Protein AF-A0AAW4W9W9-F1 (afdb_monomer_lite)

Secondary structure (DSSP, 8-state):
-------HHHHHHHHHHHHSTT-EEEEEEESSS---HHHHHHHHHHHHHTTPPPPSS--TT--EEEE--HHHHHHHHHHTTTSSEEEEEEETTEEEEE--

Sequence (100 aa):
MKLEHVTIDDMLRSYLKSNFANRNTLVIWPLSMCDSEAEVETIKQDLFEFGYLPPKSYCRNGFWIIEMPMHAACEIINRHSKGTLAMRCYCGDECLHENM

Structure (mmCIF, N/CA/C/O backbone):
data_AF-A0AAW4W9W9-F1
#
_entry.id   AF-A0AAW4W9W9-F1
#
loop_
_atom_site.group_PDB
_atom_site.id
_atom_site.type_symbol
_atom_site.label_atom_id
_atom_site.label_alt_id
_atom_site.label_comp_id
_atom_site.label_asym_id
_atom_site.label_entity_id
_atom_site.label_seq_id
_atom_site.pdbx_PDB_ins_code
_atom_site.Cartn_x
_atom_site.Cartn_y
_atom_site.Cartn_z
_atom_site.occupancy
_atom_site.B_iso_or_equiv
_atom_site.auth_seq_id
_atom_site.auth_comp_id
_atom_site.auth_asym_id
_atom_site.auth_atom_id
_atom_site.pdbx_PDB_model_num
ATOM 1 N N . MET A 1 1 ? -14.350 -32.963 5.115 1.00 45.28 1 MET A N 1
ATOM 2 C CA . MET A 1 1 ? -13.698 -31.645 5.249 1.00 45.28 1 MET A CA 1
ATOM 3 C C . MET A 1 1 ? -13.199 -31.259 3.864 1.00 45.28 1 MET A C 1
ATOM 5 O O . MET A 1 1 ? -12.417 -32.018 3.307 1.00 45.28 1 MET A O 1
ATOM 9 N N . LYS A 1 2 ? -13.749 -30.209 3.243 1.00 48.94 2 LYS A N 1
ATOM 10 C CA . LYS A 1 2 ? -13.265 -29.715 1.943 1.00 48.94 2 LYS A CA 1
ATOM 11 C C . LYS A 1 2 ? -12.145 -28.717 2.232 1.00 48.94 2 LYS A C 1
ATOM 13 O O . LYS A 1 2 ? -12.362 -27.798 3.010 1.00 48.94 2 LYS A O 1
ATOM 18 N N . LEU A 1 3 ? -10.958 -28.947 1.679 1.00 50.72 3 LEU A N 1
ATOM 19 C CA . LEU A 1 3 ? -9.881 -27.958 1.685 1.00 50.72 3 LEU A CA 1
ATOM 20 C C . LEU A 1 3 ? -10.260 -26.882 0.669 1.00 50.72 3 LEU A C 1
ATOM 22 O O . LEU A 1 3 ? -10.219 -27.129 -0.535 1.00 50.72 3 LEU A O 1
ATOM 26 N N . GLU A 1 4 ? -10.707 -25.731 1.157 1.00 69.94 4 GLU A N 1
ATOM 27 C CA . GLU A 1 4 ? -10.877 -24.547 0.322 1.00 69.94 4 GLU A CA 1
ATOM 28 C C . GLU A 1 4 ? -9.495 -23.968 0.014 1.00 69.94 4 GLU A C 1
ATOM 30 O O . GLU A 1 4 ? -8.630 -23.875 0.888 1.00 69.94 4 GLU A O 1
ATOM 35 N N . HIS A 1 5 ? -9.264 -23.641 -1.254 1.00 75.00 5 HIS A N 1
ATOM 36 C CA . HIS A 1 5 ? -8.014 -23.041 -1.692 1.00 75.00 5 HIS A CA 1
ATOM 37 C C . HIS A 1 5 ? -8.024 -21.557 -1.316 1.00 75.00 5 HIS A C 1
ATOM 39 O O . HIS A 1 5 ? -8.617 -20.745 -2.020 1.00 75.00 5 HIS A O 1
ATOM 45 N N . VAL A 1 6 ? -7.391 -21.223 -0.193 1.00 77.75 6 VAL A N 1
ATOM 46 C CA . VAL A 1 6 ? -7.244 -19.841 0.279 1.00 77.75 6 VAL A CA 1
ATOM 47 C C . VAL A 1 6 ? -6.181 -19.140 -0.561 1.00 77.75 6 VAL A C 1
ATOM 49 O O . VAL A 1 6 ? -5.044 -19.610 -0.650 1.00 77.75 6 VAL A O 1
ATOM 52 N N . THR A 1 7 ? -6.542 -18.023 -1.186 1.00 84.88 7 THR A N 1
ATOM 53 C CA . THR A 1 7 ? -5.595 -17.203 -1.945 1.00 84.88 7 THR A CA 1
ATOM 54 C C . THR A 1 7 ? -4.839 -16.239 -1.029 1.00 84.88 7 THR A C 1
ATOM 56 O O . THR A 1 7 ? -5.252 -15.948 0.094 1.00 84.88 7 THR A O 1
ATOM 59 N N . ILE A 1 8 ? -3.720 -15.700 -1.519 1.00 82.94 8 ILE A N 1
ATOM 60 C CA . ILE A 1 8 ? -2.985 -14.646 -0.805 1.00 82.94 8 ILE A CA 1
ATOM 61 C C . ILE A 1 8 ? -3.881 -13.407 -0.599 1.00 82.94 8 ILE A C 1
ATOM 63 O O . ILE A 1 8 ? -3.807 -12.777 0.455 1.00 82.94 8 ILE A O 1
ATOM 67 N N . ASP A 1 9 ? -4.759 -13.093 -1.559 1.00 85.44 9 ASP A N 1
ATOM 68 C CA . ASP A 1 9 ? -5.719 -11.983 -1.451 1.00 85.44 9 ASP A CA 1
ATOM 69 C C . ASP A 1 9 ? -6.726 -12.225 -0.313 1.00 85.44 9 ASP A C 1
ATOM 71 O O . ASP A 1 9 ? -6.987 -11.320 0.478 1.00 85.44 9 ASP A O 1
ATOM 75 N N . ASP A 1 10 ? -7.214 -13.462 -0.151 1.00 88.88 10 ASP A N 1
ATOM 76 C CA . ASP A 1 10 ? -8.110 -13.833 0.955 1.00 88.88 10 ASP A CA 1
ATOM 77 C C . ASP A 1 10 ? -7.422 -13.666 2.317 1.00 88.88 10 ASP A C 1
ATOM 79 O O . ASP A 1 10 ? -8.007 -13.128 3.264 1.00 88.88 10 ASP A O 1
ATOM 83 N N . MET A 1 11 ? -6.153 -14.083 2.417 1.00 89.12 11 MET A N 1
ATOM 84 C CA . MET A 1 11 ? -5.357 -13.903 3.635 1.00 89.12 11 MET A CA 1
ATOM 85 C C . MET A 1 11 ? -5.134 -12.422 3.950 1.00 89.12 11 MET A C 1
ATOM 87 O O . MET A 1 11 ? -5.297 -12.015 5.103 1.00 89.12 11 MET A O 1
ATOM 91 N N . LEU A 1 12 ? -4.798 -11.612 2.939 1.00 90.94 12 LEU A N 1
ATOM 92 C CA . LEU A 1 12 ? -4.618 -10.169 3.084 1.00 90.94 12 LEU A CA 1
ATOM 93 C C . LEU A 1 12 ? -5.909 -9.508 3.573 1.00 90.94 12 LEU A C 1
ATOM 95 O O . LEU A 1 12 ? -5.885 -8.803 4.578 1.00 90.94 12 LEU A O 1
ATOM 99 N N . ARG A 1 13 ? -7.047 -9.773 2.925 1.00 92.19 13 ARG A N 1
ATOM 100 C CA . ARG A 1 13 ? -8.345 -9.212 3.331 1.00 92.19 13 ARG A CA 1
ATOM 101 C C . ARG A 1 13 ? -8.717 -9.617 4.750 1.00 92.19 13 ARG A C 1
ATOM 103 O O . ARG A 1 13 ? -9.119 -8.767 5.538 1.00 92.19 13 ARG A O 1
ATOM 110 N N . SER A 1 14 ? -8.529 -10.886 5.117 1.00 92.81 14 SER A N 1
ATOM 111 C CA . SER A 1 14 ? -8.774 -11.353 6.487 1.00 92.81 14 SER A CA 1
ATOM 112 C C . SER A 1 14 ? -7.878 -10.643 7.506 1.00 92.81 14 SER A C 1
ATOM 114 O O . SER A 1 14 ? -8.331 -10.300 8.604 1.00 92.81 14 SER A O 1
ATOM 116 N N . TYR A 1 15 ? -6.610 -10.410 7.157 1.00 93.62 15 TYR A N 1
ATOM 117 C CA . TYR A 1 15 ? -5.680 -9.661 7.993 1.00 93.62 15 TYR A CA 1
ATOM 118 C C . TYR A 1 15 ? -6.124 -8.203 8.148 1.00 93.62 15 TYR A C 1
ATOM 120 O O . TYR A 1 15 ? -6.211 -7.711 9.276 1.00 93.62 15 TYR A O 1
ATOM 128 N N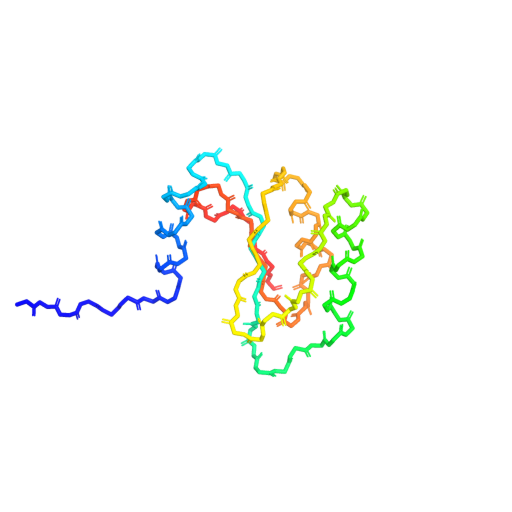 . LEU A 1 16 ? -6.473 -7.532 7.049 1.00 95.44 16 LEU A N 1
ATOM 129 C CA . LEU A 1 16 ? -6.925 -6.143 7.070 1.00 95.44 16 LEU A CA 1
ATOM 130 C C . LEU A 1 16 ? -8.231 -5.976 7.851 1.00 95.44 16 LEU A C 1
ATOM 132 O O . LEU A 1 16 ? -8.322 -5.105 8.712 1.00 95.44 16 LEU A O 1
ATOM 136 N N . LYS A 1 17 ? -9.202 -6.871 7.654 1.00 94.56 17 LYS A N 1
ATOM 137 C CA . LYS A 1 17 ? -10.451 -6.900 8.425 1.00 94.56 17 LYS A CA 1
ATOM 138 C C . LYS A 1 17 ? -10.211 -6.992 9.927 1.00 94.56 17 LYS A C 1
ATOM 140 O O . LYS A 1 17 ? -10.891 -6.329 10.702 1.00 94.56 17 LYS A O 1
ATOM 145 N N . SER A 1 18 ? -9.255 -7.823 10.337 1.00 94.81 18 SER A N 1
ATOM 146 C CA . SER A 1 18 ? -8.999 -8.099 11.754 1.00 94.81 18 SER A CA 1
ATOM 147 C C . SER A 1 18 ? -8.188 -6.999 12.442 1.00 94.81 18 SER A C 1
ATOM 149 O O . SER A 1 18 ? -8.343 -6.798 1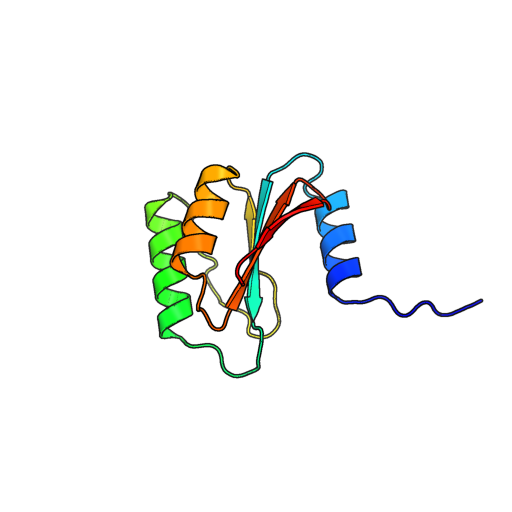3.643 1.00 94.81 18 SER A O 1
ATOM 151 N N . ASN A 1 19 ? -7.328 -6.288 11.704 1.00 95.56 19 ASN A N 1
ATOM 152 C CA . ASN A 1 19 ? -6.360 -5.345 12.282 1.00 95.56 19 ASN A CA 1
ATOM 153 C C . ASN A 1 19 ? -6.652 -3.872 11.949 1.00 95.56 19 ASN A C 1
ATOM 155 O O . ASN A 1 19 ? -6.271 -2.983 12.708 1.00 95.56 19 ASN A O 1
ATOM 159 N N . PHE A 1 20 ? -7.355 -3.612 10.848 1.00 93.25 20 PHE A N 1
ATOM 160 C CA . PHE A 1 20 ? -7.604 -2.281 10.287 1.00 93.25 20 PHE A CA 1
ATOM 161 C C . PHE A 1 20 ? -9.094 -2.056 9.997 1.00 93.25 20 PHE A C 1
ATOM 163 O O . PHE A 1 20 ? -9.454 -1.321 9.080 1.00 93.25 20 PHE A O 1
ATOM 170 N N . ALA A 1 21 ? -9.984 -2.678 10.779 1.00 91.06 21 ALA A N 1
ATOM 171 C CA . ALA A 1 21 ? -11.425 -2.480 10.650 1.00 91.06 21 ALA A CA 1
ATOM 172 C C . ALA A 1 21 ? -11.777 -0.978 10.661 1.00 91.06 21 ALA A C 1
ATOM 174 O O . ALA A 1 21 ? -11.461 -0.269 11.619 1.00 91.06 21 ALA A O 1
ATOM 175 N N . ASN A 1 22 ? -12.439 -0.508 9.597 1.00 92.06 22 ASN A N 1
ATOM 176 C CA . ASN A 1 22 ? -12.813 0.896 9.361 1.00 92.06 22 ASN A CA 1
ATOM 177 C C . ASN A 1 22 ? -11.640 1.881 9.203 1.00 92.06 22 ASN A C 1
ATOM 179 O O . ASN A 1 22 ? -11.829 3.088 9.364 1.00 92.06 22 ASN A O 1
ATOM 183 N N . ARG A 1 23 ? -10.427 1.394 8.920 1.00 94.50 23 ARG A N 1
ATOM 184 C CA . ARG A 1 23 ? -9.257 2.239 8.657 1.00 94.50 23 ARG A CA 1
ATOM 185 C C . ARG A 1 23 ? -8.818 2.098 7.216 1.00 94.50 23 ARG A C 1
ATOM 187 O O . ARG A 1 23 ? -8.851 1.004 6.655 1.00 94.50 23 ARG A O 1
ATOM 194 N N . ASN A 1 24 ? -8.376 3.217 6.656 1.00 95.75 24 ASN A N 1
ATOM 195 C CA . ASN A 1 24 ? -7.834 3.260 5.311 1.00 95.75 24 ASN A CA 1
ATOM 196 C C . ASN A 1 24 ? -6.366 2.830 5.322 1.00 95.75 24 ASN A C 1
ATOM 198 O O . ASN A 1 24 ? -5.569 3.333 6.118 1.00 95.75 24 ASN A O 1
ATOM 202 N N . THR A 1 25 ? -6.008 1.913 4.430 1.00 95.56 25 THR A N 1
ATOM 203 C CA . THR A 1 25 ? -4.639 1.415 4.288 1.00 95.56 25 THR A CA 1
ATOM 204 C C . THR A 1 25 ? -4.222 1.391 2.829 1.00 95.56 25 THR A C 1
ATOM 206 O O . THR A 1 25 ? -4.942 0.847 1.991 1.00 95.56 25 THR A O 1
ATOM 209 N N . LEU A 1 26 ? -3.032 1.910 2.539 1.00 95.19 26 LEU A N 1
ATOM 210 C CA . LEU A 1 26 ? -2.323 1.640 1.295 1.00 95.19 26 LEU A CA 1
ATOM 211 C C . LEU A 1 26 ? -1.568 0.319 1.444 1.00 95.19 26 LEU A C 1
ATOM 213 O O . LEU A 1 26 ? -0.807 0.138 2.397 1.00 95.19 26 LEU A O 1
ATOM 217 N N . VAL A 1 27 ? -1.784 -0.592 0.503 1.00 93.12 27 VAL A N 1
ATOM 218 C CA . VAL A 1 27 ? -1.117 -1.887 0.430 1.00 93.12 27 VAL A CA 1
ATOM 219 C C . VAL A 1 27 ? -0.293 -1.948 -0.849 1.00 93.12 27 VAL A C 1
ATOM 221 O O . VAL A 1 27 ? -0.844 -1.738 -1.925 1.00 93.12 27 VAL A O 1
ATOM 224 N N . ILE A 1 28 ? 1.006 -2.229 -0.733 1.00 90.56 28 ILE A N 1
ATOM 225 C CA . ILE A 1 28 ? 1.953 -2.300 -1.860 1.00 90.56 28 ILE A CA 1
ATOM 226 C C . ILE A 1 28 ? 2.670 -3.650 -1.837 1.00 90.56 28 ILE A C 1
ATOM 228 O O . ILE A 1 28 ? 3.114 -4.084 -0.772 1.00 90.56 28 ILE A O 1
ATOM 232 N N . TRP A 1 29 ? 2.782 -4.321 -2.984 1.00 88.00 29 TRP A N 1
ATOM 23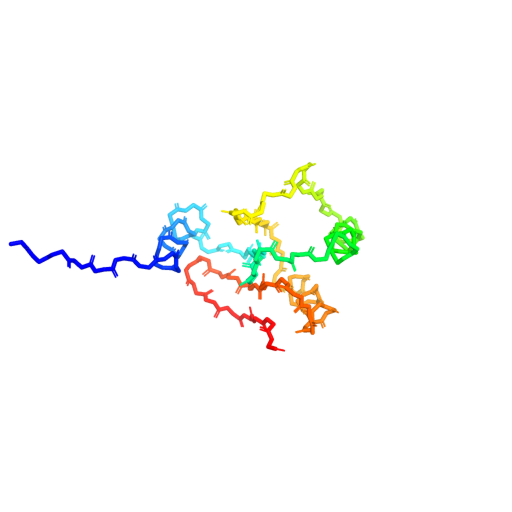3 C CA . TRP A 1 29 ? 3.489 -5.599 -3.105 1.00 88.00 29 TRP A CA 1
ATOM 234 C C . TRP A 1 29 ? 3.991 -5.856 -4.537 1.00 88.00 29 TRP A C 1
ATOM 236 O O . TRP A 1 29 ? 3.468 -5.276 -5.490 1.00 88.00 29 TRP A O 1
ATOM 246 N N . PRO A 1 30 ? 4.987 -6.737 -4.712 1.00 80.75 30 PRO A N 1
ATOM 247 C CA . PRO A 1 30 ? 5.507 -7.088 -6.031 1.00 80.75 30 PRO A CA 1
ATOM 248 C C . PRO A 1 30 ? 4.521 -7.865 -6.900 1.00 80.75 30 PRO A C 1
ATOM 250 O O . PRO A 1 30 ? 3.923 -8.838 -6.436 1.00 80.75 30 PRO A O 1
ATOM 253 N N . LEU A 1 31 ? 4.421 -7.517 -8.189 1.00 75.88 31 LEU A N 1
ATOM 254 C CA . LEU A 1 31 ? 3.734 -8.355 -9.187 1.00 75.88 31 LEU A CA 1
ATOM 255 C C . LEU A 1 31 ? 4.622 -9.492 -9.715 1.00 75.88 31 LEU A C 1
ATOM 257 O O . LEU A 1 31 ? 4.111 -10.503 -10.197 1.00 75.88 31 LEU A O 1
ATOM 261 N N . SER A 1 32 ? 5.949 -9.343 -9.656 1.00 68.94 32 SER A N 1
ATOM 262 C CA . SER A 1 32 ? 6.899 -10.328 -10.180 1.00 68.94 32 SER A CA 1
ATOM 263 C C . SER A 1 32 ? 8.203 -10.354 -9.378 1.00 68.94 32 SER A C 1
ATOM 265 O O . SER A 1 32 ? 8.470 -9.474 -8.574 1.00 68.94 32 SER A O 1
ATOM 267 N N . MET A 1 33 ? 9.066 -11.342 -9.630 1.00 60.75 33 MET A N 1
ATOM 268 C CA . MET A 1 33 ? 10.404 -11.423 -9.014 1.00 60.75 33 MET A CA 1
ATOM 269 C C . MET A 1 33 ? 11.360 -10.288 -9.452 1.00 60.75 33 MET A C 1
ATOM 271 O O . MET A 1 33 ? 12.472 -10.186 -8.926 1.00 60.75 33 MET A O 1
ATOM 275 N N . CYS A 1 34 ? 10.958 -9.457 -10.420 1.00 56.44 34 CYS A N 1
ATOM 276 C CA . CYS A 1 34 ? 11.739 -8.360 -10.983 1.00 56.44 34 CYS A CA 1
ATOM 277 C C . CYS A 1 34 ? 11.112 -7.007 -10.634 1.00 56.44 34 CYS A C 1
ATOM 279 O O . CYS A 1 34 ? 10.551 -6.339 -11.498 1.00 56.44 34 CYS A O 1
ATOM 281 N N . ASP A 1 35 ? 11.242 -6.599 -9.377 1.00 66.12 35 ASP A N 1
ATOM 282 C CA . ASP A 1 35 ? 10.902 -5.233 -8.981 1.00 66.12 35 ASP A CA 1
ATOM 283 C C . ASP A 1 35 ? 12.012 -4.267 -9.385 1.00 66.12 35 ASP A C 1
ATOM 285 O O . ASP A 1 35 ? 13.204 -4.557 -9.223 1.00 66.12 35 ASP A O 1
ATOM 289 N N . SER A 1 36 ? 11.615 -3.105 -9.896 1.00 74.12 36 SER A N 1
ATOM 290 C CA . SER A 1 36 ? 12.527 -1.994 -10.145 1.00 74.12 36 SER A CA 1
ATOM 291 C C . SER A 1 36 ? 12.923 -1.345 -8.816 1.00 74.12 36 SER A C 1
ATOM 293 O O . SER A 1 36 ? 12.099 -0.707 -8.164 1.00 74.12 36 SER A O 1
ATOM 295 N N . GLU A 1 37 ? 14.194 -1.455 -8.412 1.00 81.06 37 GLU A N 1
ATOM 296 C CA . GLU A 1 37 ? 14.709 -0.750 -7.223 1.00 81.06 37 GLU A CA 1
ATOM 297 C C . GLU A 1 37 ? 14.446 0.762 -7.302 1.00 81.06 37 GLU A C 1
ATOM 299 O O . GLU A 1 37 ? 14.117 1.390 -6.300 1.00 81.06 37 GLU A O 1
ATOM 304 N N . ALA A 1 38 ? 14.512 1.337 -8.507 1.00 85.56 38 ALA A N 1
ATOM 305 C CA . ALA A 1 38 ? 14.211 2.746 -8.728 1.00 85.56 38 ALA A CA 1
ATOM 306 C C . ALA A 1 38 ? 12.742 3.089 -8.433 1.00 85.56 38 ALA A C 1
ATOM 308 O O . ALA A 1 38 ? 12.476 4.148 -7.877 1.00 85.56 38 ALA A O 1
ATOM 309 N N . GLU A 1 39 ? 11.800 2.201 -8.766 1.00 86.81 39 GLU A N 1
ATOM 310 C CA . GLU A 1 39 ? 10.376 2.392 -8.455 1.00 86.81 39 GLU A CA 1
ATOM 311 C C . GLU A 1 39 ? 10.119 2.297 -6.947 1.00 86.81 39 GLU A C 1
ATOM 313 O O . GLU A 1 39 ? 9.379 3.093 -6.379 1.00 86.81 39 GLU A O 1
ATOM 318 N N . VAL A 1 40 ? 10.792 1.368 -6.263 1.00 86.88 40 VAL A N 1
ATOM 319 C CA . VAL A 1 40 ? 10.716 1.278 -4.800 1.00 86.88 40 VAL A CA 1
ATOM 320 C C . VAL A 1 40 ? 11.200 2.580 -4.155 1.00 86.88 40 VAL A C 1
ATOM 322 O O . VAL A 1 40 ? 10.547 3.086 -3.244 1.00 86.88 40 VAL A O 1
ATOM 325 N N . GLU A 1 41 ? 12.315 3.150 -4.614 1.00 88.69 41 GLU A N 1
ATOM 326 C CA . GLU A 1 41 ? 12.832 4.405 -4.059 1.00 88.69 41 GLU A CA 1
ATOM 327 C C . GLU A 1 41 ? 11.925 5.610 -4.352 1.00 88.69 41 GLU A C 1
ATOM 329 O O . GLU A 1 41 ? 11.733 6.445 -3.465 1.00 88.69 41 GLU A O 1
ATOM 334 N N . THR A 1 42 ? 11.298 5.694 -5.531 1.00 90.94 42 THR A N 1
ATOM 335 C CA . THR A 1 42 ? 10.335 6.775 -5.815 1.00 90.94 42 THR A CA 1
ATOM 336 C C . THR A 1 42 ? 9.092 6.674 -4.933 1.00 90.94 42 THR A C 1
ATOM 338 O O . THR A 1 42 ? 8.634 7.690 -4.418 1.00 90.94 42 THR A O 1
ATOM 341 N N . ILE A 1 43 ? 8.594 5.466 -4.658 1.00 90.19 43 ILE A N 1
ATOM 342 C CA . ILE A 1 43 ? 7.485 5.255 -3.713 1.00 90.19 43 ILE A CA 1
ATOM 343 C C . ILE A 1 43 ? 7.875 5.676 -2.300 1.00 90.19 43 ILE A C 1
ATOM 345 O O . ILE A 1 43 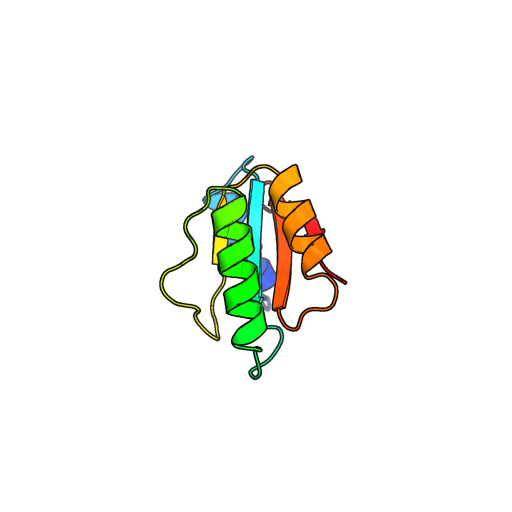? 7.082 6.302 -1.600 1.00 90.19 43 ILE A O 1
ATOM 349 N N . LYS A 1 44 ? 9.091 5.341 -1.851 1.00 90.00 44 LYS A N 1
ATOM 350 C CA . LYS A 1 44 ? 9.575 5.771 -0.532 1.00 90.00 44 LYS A CA 1
ATOM 351 C C . LYS A 1 44 ? 9.647 7.291 -0.426 1.00 90.00 44 LYS A C 1
ATOM 353 O O . LYS A 1 44 ? 9.303 7.832 0.623 1.00 90.00 44 LYS A O 1
ATOM 358 N N . GLN A 1 45 ? 10.081 7.952 -1.496 1.00 91.19 45 GLN A N 1
ATOM 359 C CA . GLN A 1 45 ? 10.122 9.406 -1.577 1.00 91.19 45 GLN A CA 1
ATOM 360 C C . GLN A 1 45 ? 8.712 10.004 -1.523 1.00 91.19 45 GLN A C 1
ATOM 362 O O . GLN A 1 45 ? 8.478 10.895 -0.713 1.00 91.19 45 GLN A O 1
ATOM 367 N N . ASP A 1 46 ? 7.760 9.469 -2.294 1.00 92.31 46 ASP A N 1
ATOM 368 C CA . ASP A 1 46 ? 6.360 9.901 -2.234 1.00 92.31 46 ASP A CA 1
ATOM 369 C C . ASP A 1 46 ? 5.795 9.720 -0.820 1.00 92.31 46 ASP A C 1
ATOM 371 O O . ASP A 1 46 ? 5.266 10.662 -0.238 1.00 92.31 46 ASP A O 1
ATOM 375 N N . LEU A 1 47 ? 5.967 8.544 -0.208 1.00 91.75 47 LEU A N 1
ATOM 376 C CA . LEU A 1 47 ? 5.538 8.294 1.173 1.00 91.75 47 LEU A CA 1
ATOM 377 C C . LEU A 1 47 ? 6.096 9.350 2.135 1.00 91.75 47 LEU A C 1
ATOM 379 O O . LEU A 1 47 ? 5.344 9.883 2.951 1.00 91.75 47 LEU A O 1
ATOM 383 N N . PHE A 1 48 ? 7.379 9.689 2.002 1.00 91.38 48 PHE A N 1
ATOM 384 C CA . PHE A 1 48 ? 8.017 10.722 2.810 1.00 91.38 48 PHE A CA 1
ATOM 385 C C . PHE A 1 48 ? 7.411 12.114 2.574 1.00 91.38 48 PHE A C 1
ATOM 387 O O . PHE A 1 48 ? 7.157 12.832 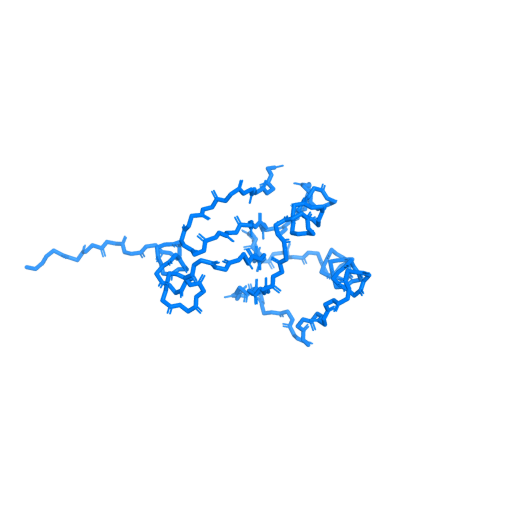3.542 1.00 91.38 48 PHE A O 1
ATOM 394 N N . GLU A 1 49 ? 7.117 12.481 1.324 1.00 91.56 49 GLU A N 1
ATOM 395 C CA . GLU A 1 49 ? 6.440 13.740 0.974 1.00 91.56 49 GLU A CA 1
ATOM 396 C C . GLU A 1 49 ? 5.039 13.847 1.589 1.00 91.56 49 GLU A C 1
ATOM 398 O O . GLU A 1 49 ? 4.642 14.924 2.035 1.00 91.56 49 GLU A O 1
ATOM 403 N N . PHE A 1 50 ? 4.316 12.729 1.694 1.00 89.44 50 PHE A N 1
ATOM 404 C CA . PHE A 1 50 ? 3.025 12.653 2.386 1.00 89.44 50 PHE A CA 1
ATOM 405 C C . PHE A 1 50 ? 3.144 12.556 3.921 1.00 89.44 50 PHE A C 1
ATOM 407 O O . PHE A 1 50 ? 2.127 12.474 4.609 1.00 89.44 50 PHE A O 1
ATOM 414 N N . GLY A 1 51 ? 4.359 12.585 4.481 1.00 90.50 51 GLY A N 1
ATOM 415 C CA . GLY A 1 51 ? 4.603 12.534 5.927 1.00 90.50 51 GLY A CA 1
ATOM 416 C C . GLY A 1 51 ? 4.629 11.123 6.524 1.00 90.50 51 GLY A C 1
ATOM 417 O O . GLY A 1 51 ? 4.553 10.971 7.744 1.00 90.50 51 GLY A O 1
ATOM 418 N N . TYR A 1 52 ? 4.755 10.091 5.689 1.00 88.69 52 TYR A N 1
ATOM 419 C CA . TYR A 1 52 ? 4.852 8.693 6.101 1.00 88.69 52 TYR A CA 1
ATOM 420 C C . TYR A 1 52 ? 6.295 8.213 6.064 1.00 88.69 52 TYR A C 1
ATOM 422 O O . TYR A 1 52 ? 7.044 8.463 5.124 1.00 88.69 52 TYR A O 1
ATOM 430 N N . LEU A 1 53 ? 6.692 7.471 7.095 1.00 81.62 53 LEU A N 1
ATOM 431 C CA . LEU A 1 53 ? 7.997 6.828 7.098 1.00 81.62 53 LEU A CA 1
ATOM 432 C C . LEU A 1 53 ? 7.933 5.566 6.231 1.00 81.62 53 LEU A C 1
ATOM 434 O O . LEU A 1 53 ? 7.176 4.648 6.568 1.00 81.62 53 LEU A O 1
ATOM 438 N N . PRO A 1 54 ? 8.722 5.480 5.148 1.00 73.06 54 PRO A N 1
ATOM 439 C CA . PRO A 1 54 ? 8.768 4.271 4.350 1.00 73.06 54 PRO A CA 1
ATOM 440 C C . PRO A 1 54 ? 9.301 3.089 5.174 1.00 73.06 54 PRO A C 1
ATOM 442 O O . PRO A 1 54 ? 10.150 3.271 6.058 1.00 73.06 54 PRO A O 1
ATOM 445 N N . PRO A 1 55 ? 8.868 1.853 4.877 1.00 71.62 55 PRO A N 1
ATOM 446 C CA . PRO A 1 55 ? 9.440 0.670 5.501 1.00 71.62 55 PRO A CA 1
ATOM 447 C C . PRO A 1 55 ? 10.951 0.597 5.254 1.00 71.62 55 PRO A C 1
ATOM 449 O O . PRO A 1 55 ? 11.431 0.774 4.133 1.00 71.62 55 PRO A O 1
ATOM 452 N N . LYS A 1 56 ? 11.715 0.301 6.315 1.00 68.62 56 LYS A N 1
ATOM 453 C CA . LYS A 1 56 ? 13.189 0.237 6.263 1.00 68.62 56 LYS A CA 1
ATOM 454 C C . LYS A 1 56 ? 13.712 -0.811 5.277 1.00 68.62 56 LYS A C 1
ATOM 456 O O . LYS A 1 56 ? 14.824 -0.678 4.779 1.00 68.62 56 LYS A O 1
ATOM 461 N N . SER A 1 57 ? 12.921 -1.846 5.009 1.00 64.94 57 SER A N 1
ATOM 462 C CA . SER A 1 57 ? 13.256 -2.933 4.096 1.00 64.94 57 SER A CA 1
ATOM 463 C C . SER A 1 57 ? 12.077 -3.238 3.181 1.00 64.94 57 SER A C 1
ATOM 465 O O . SER A 1 57 ? 10.967 -3.509 3.648 1.00 64.94 57 SER A O 1
ATOM 467 N N . TYR A 1 58 ? 12.336 -3.239 1.877 1.00 65.06 58 TYR A N 1
ATOM 468 C CA . TYR A 1 58 ? 11.427 -3.819 0.901 1.00 65.06 58 TYR A CA 1
ATOM 469 C C . TYR A 1 58 ? 11.616 -5.339 0.896 1.00 65.06 58 TYR A C 1
ATOM 471 O O . TYR A 1 58 ? 12.713 -5.835 0.636 1.00 65.06 58 TYR A O 1
ATOM 479 N N . CYS A 1 59 ? 10.565 -6.081 1.248 1.00 63.41 59 CYS A N 1
ATOM 480 C CA . CYS A 1 59 ? 10.573 -7.538 1.189 1.00 63.41 59 CYS A CA 1
ATOM 481 C C . CYS A 1 59 ? 9.988 -7.972 -0.151 1.00 63.41 59 CYS A C 1
ATOM 483 O O . CYS A 1 59 ? 8.792 -7.822 -0.371 1.00 63.41 59 CYS A O 1
ATOM 485 N N . ARG A 1 60 ? 10.814 -8.603 -0.988 1.00 60.72 60 ARG A N 1
ATOM 486 C CA . ARG A 1 60 ? 10.467 -9.110 -2.330 1.00 60.72 60 ARG A CA 1
ATOM 487 C C . ARG A 1 60 ? 9.290 -10.102 -2.385 1.00 60.72 60 ARG A C 1
ATOM 489 O O . ARG A 1 60 ? 8.865 -10.465 -3.466 1.00 60.72 60 ARG A O 1
ATOM 496 N N . ASN A 1 61 ? 8.794 -10.560 -1.232 1.00 67.50 61 ASN A N 1
ATOM 497 C CA . ASN A 1 61 ? 7.656 -11.477 -1.084 1.00 67.50 61 ASN A CA 1
ATOM 498 C C . ASN A 1 61 ? 6.659 -10.994 -0.006 1.00 67.50 61 ASN A C 1
ATOM 500 O O . ASN A 1 61 ? 5.970 -11.808 0.606 1.00 67.50 61 ASN A O 1
ATOM 504 N N . GLY A 1 62 ? 6.651 -9.698 0.321 1.00 79.06 62 GLY A N 1
ATOM 505 C CA . GLY A 1 62 ? 5.858 -9.145 1.418 1.00 79.06 62 GLY A CA 1
ATOM 506 C C . GLY A 1 62 ? 4.941 -8.007 0.987 1.00 79.06 62 GLY A C 1
ATOM 507 O O . GLY A 1 62 ? 5.140 -7.388 -0.053 1.00 79.06 62 GLY A O 1
ATOM 508 N N . PHE A 1 63 ? 3.960 -7.721 1.840 1.00 86.19 63 PHE A N 1
ATOM 509 C CA . PHE A 1 63 ? 3.101 -6.548 1.728 1.00 86.19 63 PHE A CA 1
ATOM 510 C C . PHE A 1 63 ? 3.664 -5.403 2.563 1.00 86.19 63 PHE A C 1
ATOM 512 O O . PHE A 1 63 ? 4.041 -5.589 3.723 1.00 86.19 63 PHE A O 1
ATOM 519 N N . TRP A 1 64 ? 3.665 -4.202 2.004 1.00 88.75 64 TRP A N 1
ATOM 520 C CA . TRP A 1 64 ? 3.725 -2.969 2.776 1.00 88.75 64 TRP A CA 1
ATOM 5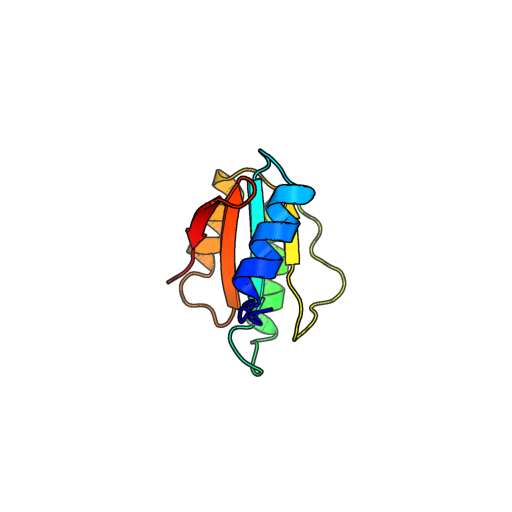21 C C . TRP A 1 64 ? 2.305 -2.519 3.057 1.00 88.75 64 TRP A C 1
ATOM 523 O O . TRP A 1 64 ? 1.581 -2.217 2.121 1.00 88.75 64 TRP A O 1
ATOM 533 N N . ILE A 1 65 ? 1.909 -2.497 4.328 1.00 92.00 65 ILE A N 1
ATOM 534 C CA . ILE A 1 65 ? 0.580 -2.061 4.763 1.00 92.00 65 ILE A CA 1
ATOM 535 C C . ILE A 1 65 ? 0.771 -0.789 5.576 1.00 92.00 65 ILE A C 1
ATOM 537 O O . ILE A 1 65 ? 1.419 -0.811 6.623 1.00 92.00 65 ILE A O 1
ATOM 541 N N . ILE A 1 66 ? 0.251 0.321 5.066 1.00 92.56 66 ILE A N 1
ATOM 542 C CA . ILE A 1 66 ? 0.498 1.656 5.607 1.00 92.56 66 ILE A CA 1
ATOM 543 C C . ILE A 1 66 ? -0.854 2.319 5.858 1.00 92.56 66 ILE A C 1
ATOM 545 O O . ILE A 1 66 ? -1.615 2.558 4.923 1.00 92.56 66 ILE A O 1
ATOM 549 N N . GLU A 1 67 ? -1.166 2.603 7.122 1.00 93.69 67 GLU A N 1
ATOM 550 C CA . GLU A 1 67 ? -2.383 3.330 7.497 1.00 93.69 67 GLU A CA 1
ATOM 551 C C . GLU A 1 67 ? -2.256 4.798 7.067 1.00 93.69 67 GLU A C 1
ATOM 553 O O . GLU A 1 67 ? -1.347 5.502 7.508 1.00 93.69 67 GLU A O 1
ATOM 558 N N . MET A 1 68 ? -3.150 5.257 6.190 1.00 94.62 68 MET A N 1
ATOM 559 C CA . MET A 1 68 ? -3.151 6.629 5.678 1.00 94.62 68 MET A CA 1
ATOM 560 C C . MET A 1 68 ? -4.535 7.039 5.157 1.00 94.62 68 MET A C 1
ATOM 562 O O . MET A 1 68 ? -5.333 6.173 4.798 1.00 94.62 68 MET A O 1
ATOM 566 N N . PRO A 1 69 ? -4.856 8.343 5.075 1.00 95.12 69 PRO A N 1
ATOM 567 C CA . PRO A 1 69 ? -6.085 8.812 4.456 1.00 95.12 69 PRO A CA 1
ATOM 568 C C . PRO A 1 69 ? -6.239 8.321 3.013 1.00 95.12 69 PRO A C 1
ATOM 570 O O . PRO A 1 69 ? -5.282 8.325 2.239 1.00 95.12 69 PRO A O 1
ATOM 573 N N . MET A 1 70 ? -7.477 7.997 2.628 1.00 94.25 70 MET A N 1
ATOM 574 C CA . MET A 1 70 ? -7.811 7.513 1.282 1.00 94.25 70 MET A CA 1
ATOM 575 C C . MET A 1 70 ? -7.286 8.435 0.172 1.00 94.25 70 MET A C 1
ATOM 577 O O . MET A 1 70 ? -6.784 7.945 -0.833 1.00 94.25 70 MET A O 1
ATOM 581 N N . HIS A 1 71 ? -7.372 9.759 0.350 1.00 94.56 71 HIS A N 1
ATOM 582 C CA . HIS A 1 71 ? -6.926 10.713 -0.669 1.00 94.56 71 HIS A CA 1
ATOM 583 C C . HIS A 1 71 ? -5.419 10.600 -0.953 1.00 94.56 71 HIS A C 1
ATOM 585 O O . HIS A 1 71 ? -5.031 10.575 -2.116 1.00 94.56 71 HIS A O 1
ATOM 591 N N . ALA A 1 72 ? -4.592 10.457 0.089 1.00 94.38 72 ALA A N 1
ATOM 592 C CA . ALA A 1 72 ? -3.146 10.300 -0.045 1.00 94.38 72 ALA A CA 1
ATOM 593 C C . ALA A 1 72 ? -2.801 8.956 -0.701 1.00 94.38 72 ALA A C 1
ATOM 595 O O . ALA A 1 72 ? -2.016 8.910 -1.646 1.00 94.38 72 ALA A O 1
ATOM 596 N N . ALA A 1 73 ? -3.463 7.873 -0.272 1.00 94.69 73 ALA A N 1
ATOM 597 C CA . ALA A 1 73 ? -3.294 6.555 -0.883 1.00 94.69 73 ALA A CA 1
ATOM 598 C C . ALA A 1 73 ? -3.626 6.576 -2.383 1.00 94.69 73 ALA A C 1
ATOM 600 O O . ALA A 1 73 ? -2.847 6.083 -3.194 1.00 94.69 73 ALA A O 1
ATOM 601 N N . CYS A 1 74 ? -4.754 7.182 -2.766 1.00 94.62 74 CYS A N 1
ATOM 602 C CA . CYS A 1 74 ? -5.166 7.274 -4.167 1.00 94.62 74 CYS A CA 1
ATOM 603 C C . CYS A 1 74 ? -4.183 8.097 -5.008 1.00 94.62 74 CYS A C 1
ATOM 605 O O . CYS A 1 74 ? -3.923 7.745 -6.157 1.00 94.62 74 CYS A O 1
ATOM 607 N N . GLU A 1 75 ? -3.620 9.174 -4.457 1.00 95.19 75 GLU A N 1
ATOM 608 C CA . GLU A 1 75 ? -2.639 9.989 -5.173 1.00 95.19 75 GLU A CA 1
ATOM 609 C C . GLU A 1 75 ? -1.348 9.210 -5.453 1.00 95.19 75 GLU A C 1
ATOM 611 O O . GLU A 1 75 ? -0.886 9.201 -6.595 1.00 95.19 75 GLU A O 1
ATOM 616 N N . ILE A 1 76 ? -0.825 8.486 -4.457 1.00 93.44 76 ILE A N 1
ATOM 617 C CA . ILE A 1 76 ? 0.351 7.615 -4.623 1.00 93.44 76 ILE A CA 1
ATOM 618 C C . ILE A 1 76 ? 0.066 6.528 -5.670 1.00 93.44 76 ILE A C 1
ATOM 620 O O . ILE A 1 76 ? 0.848 6.354 -6.603 1.00 93.44 76 ILE A O 1
ATOM 624 N N . ILE A 1 77 ? -1.082 5.848 -5.579 1.00 93.94 77 ILE A N 1
ATOM 625 C CA . ILE A 1 77 ? -1.483 4.813 -6.548 1.00 93.94 77 ILE A CA 1
ATOM 626 C C . ILE A 1 77 ? -1.513 5.374 -7.976 1.00 93.94 77 ILE A C 1
ATOM 628 O O . ILE A 1 77 ? -1.024 4.739 -8.908 1.00 93.94 77 ILE A O 1
ATOM 632 N N . ASN A 1 78 ? -2.046 6.583 -8.165 1.00 93.44 78 ASN A N 1
ATOM 633 C CA . ASN A 1 78 ? -2.130 7.200 -9.487 1.00 93.44 78 ASN A CA 1
ATOM 634 C C . ASN A 1 78 ? -0.748 7.575 -10.050 1.00 93.44 78 ASN A C 1
ATOM 636 O O . ASN A 1 78 ? -0.517 7.384 -11.250 1.00 93.44 78 ASN A O 1
ATOM 640 N N . ARG A 1 79 ? 0.179 8.056 -9.202 1.00 91.94 79 ARG A N 1
ATOM 641 C CA . ARG A 1 79 ? 1.576 8.350 -9.589 1.00 91.94 79 ARG A CA 1
ATOM 642 C C . ARG A 1 79 ? 2.304 7.098 -10.091 1.00 91.94 79 ARG A C 1
ATOM 644 O O . ARG A 1 79 ? 3.058 7.190 -11.057 1.00 91.94 79 ARG A O 1
ATOM 651 N N . HIS A 1 80 ? 2.004 5.935 -9.511 1.00 89.69 80 HIS A N 1
ATOM 652 C CA . HIS A 1 80 ? 2.608 4.638 -9.855 1.00 89.69 80 HIS A CA 1
ATOM 653 C C . HIS A 1 80 ? 1.663 3.707 -10.625 1.00 89.69 80 HIS A C 1
ATOM 655 O O . HIS A 1 80 ? 1.800 2.484 -10.583 1.00 89.69 80 HIS A O 1
ATOM 661 N N . SER A 1 81 ? 0.702 4.273 -11.362 1.00 85.50 81 SER A N 1
ATOM 662 C CA . SER A 1 81 ? -0.304 3.486 -12.092 1.00 85.50 81 SER A CA 1
ATOM 663 C C . SER A 1 81 ? 0.303 2.511 -13.107 1.00 85.50 81 SER A C 1
ATOM 665 O O . SER A 1 81 ? -0.201 1.415 -13.273 1.00 85.50 81 SER A O 1
ATOM 667 N N . LYS A 1 82 ? 1.429 2.875 -13.733 1.00 83.69 82 LYS A N 1
ATOM 668 C CA . LYS A 1 82 ? 2.137 2.059 -14.742 1.00 83.69 82 LYS A CA 1
ATOM 669 C C . LYS A 1 82 ? 3.339 1.289 -14.179 1.00 83.69 82 LYS A C 1
ATOM 671 O O . LYS A 1 82 ? 4.261 0.960 -14.928 1.00 83.69 82 LYS A O 1
ATOM 676 N N . GLY A 1 83 ? 3.373 1.115 -12.863 1.00 81.75 83 GLY A N 1
ATOM 677 C CA . GLY A 1 83 ? 4.469 0.496 -12.132 1.00 81.75 83 GLY A CA 1
ATOM 678 C C . GLY A 1 83 ? 4.565 -1.022 -12.301 1.00 81.75 83 GLY A C 1
ATOM 679 O O . GLY A 1 83 ? 3.685 -1.670 -12.865 1.00 81.75 83 GLY A O 1
ATOM 680 N N . THR A 1 84 ? 5.654 -1.597 -11.793 1.00 83.50 84 THR A N 1
ATOM 681 C CA . THR A 1 84 ? 5.842 -3.051 -11.638 1.00 83.50 84 THR A CA 1
ATOM 682 C C . THR A 1 84 ? 5.320 -3.566 -10.295 1.00 83.50 84 THR A C 1
ATOM 684 O O . THR A 1 84 ? 5.232 -4.779 -10.086 1.00 83.50 84 THR A O 1
ATOM 687 N N . LEU A 1 85 ? 4.937 -2.656 -9.397 1.00 86.69 85 LEU A N 1
ATOM 688 C CA . LEU A 1 85 ? 4.364 -2.962 -8.094 1.00 86.69 85 LEU A CA 1
ATOM 689 C C . LEU A 1 85 ? 2.844 -2.840 -8.125 1.00 86.69 85 LEU A C 1
ATOM 691 O O . LEU A 1 85 ? 2.289 -1.875 -8.646 1.00 86.69 85 LEU A O 1
ATOM 695 N N . ALA A 1 86 ? 2.162 -3.800 -7.513 1.00 89.06 86 ALA A N 1
ATOM 696 C CA . ALA A 1 86 ? 0.739 -3.695 -7.250 1.00 89.06 86 ALA A CA 1
ATOM 697 C C . ALA A 1 86 ? 0.505 -2.775 -6.055 1.00 89.06 86 ALA A C 1
ATOM 699 O O . ALA A 1 86 ? 1.190 -2.874 -5.032 1.00 89.06 86 ALA A O 1
ATOM 700 N N . MET A 1 87 ? -0.487 -1.902 -6.181 1.00 92.50 87 MET A N 1
ATOM 701 C CA . MET A 1 87 ? -0.899 -0.973 -5.144 1.00 92.50 87 MET A CA 1
ATOM 702 C C . MET A 1 87 ? -2.411 -0.931 -5.035 1.00 92.50 87 MET A C 1
ATOM 704 O O . MET A 1 87 ? -3.119 -0.739 -6.022 1.00 92.50 87 MET A O 1
ATOM 708 N N . ARG A 1 88 ? -2.907 -1.044 -3.806 1.00 94.69 88 ARG A N 1
ATOM 709 C CA . ARG A 1 88 ? -4.334 -0.951 -3.508 1.00 94.69 88 ARG A CA 1
ATOM 710 C C . ARG A 1 88 ? -4.596 -0.135 -2.263 1.00 94.69 88 ARG A C 1
ATOM 712 O O . ARG A 1 88 ? -3.899 -0.262 -1.262 1.00 94.69 88 ARG A O 1
ATOM 719 N N . CYS A 1 89 ? -5.645 0.669 -2.315 1.00 95.69 89 CYS A N 1
ATOM 720 C CA . CYS A 1 89 ? -6.226 1.321 -1.158 1.00 95.69 89 CYS A CA 1
ATOM 721 C C . CYS A 1 89 ? -7.375 0.457 -0.645 1.00 95.69 89 CYS A C 1
ATOM 723 O O . CYS A 1 89 ? -8.291 0.138 -1.402 1.00 95.69 89 CYS A O 1
ATOM 725 N N . TYR A 1 90 ? -7.356 0.132 0.642 1.00 96.44 90 TYR A N 1
ATOM 726 C CA . TYR A 1 90 ? -8.424 -0.599 1.318 1.00 96.44 90 TYR A CA 1
ATOM 727 C C . TYR A 1 90 ? -9.046 0.233 2.438 1.00 96.44 90 TYR A C 1
ATOM 729 O O . TYR A 1 90 ? -8.353 1.057 3.030 1.00 96.44 90 TYR A O 1
ATOM 737 N N . CYS A 1 91 ? -10.311 -0.033 2.766 1.00 95.31 91 CYS A N 1
ATOM 738 C CA . CYS A 1 91 ? -10.926 0.293 4.053 1.00 95.31 91 CYS A CA 1
ATOM 739 C C . CYS A 1 91 ? -11.371 -1.013 4.721 1.00 95.31 91 CYS A C 1
ATOM 741 O O . CYS A 1 91 ? -12.318 -1.658 4.269 1.00 95.31 91 CYS A O 1
ATOM 743 N N . GLY A 1 92 ? -10.665 -1.454 5.766 1.00 93.12 92 GLY A N 1
ATOM 744 C CA . GLY A 1 92 ? -10.827 -2.830 6.250 1.00 93.12 92 GLY A CA 1
ATOM 745 C C . GLY A 1 92 ? -10.514 -3.846 5.141 1.00 93.12 92 GLY A C 1
ATOM 746 O O . GLY A 1 92 ? -9.422 -3.824 4.587 1.00 93.12 92 GLY A O 1
ATOM 747 N N . ASP A 1 93 ? -11.451 -4.735 4.803 1.00 92.69 93 ASP A N 1
ATOM 748 C CA . ASP A 1 93 ? -11.323 -5.719 3.711 1.00 92.69 93 ASP A CA 1
ATOM 749 C C . ASP A 1 93 ? -11.813 -5.230 2.337 1.00 92.69 93 ASP A C 1
ATOM 751 O O . ASP A 1 93 ? -11.652 -5.937 1.335 1.00 92.69 93 ASP A O 1
ATOM 755 N N . GLU A 1 94 ? -12.402 -4.037 2.266 1.00 94.06 94 GLU A N 1
ATOM 756 C CA . GLU A 1 94 ? -12.954 -3.488 1.032 1.00 94.06 94 GLU A CA 1
ATOM 757 C C . GLU A 1 94 ? -11.876 -2.752 0.234 1.00 94.06 94 GLU A C 1
ATOM 759 O O . GLU A 1 94 ? -11.283 -1.792 0.721 1.00 94.06 94 GLU A O 1
ATOM 764 N N . CYS A 1 95 ? -11.617 -3.197 -0.998 1.00 94.38 95 CYS A N 1
ATOM 765 C CA . CYS A 1 95 ? -10.723 -2.499 -1.919 1.00 94.38 95 CYS A CA 1
ATOM 766 C C . CYS A 1 95 ? -11.452 -1.302 -2.538 1.00 94.38 95 CYS A C 1
ATOM 768 O O . CYS A 1 95 ? -12.473 -1.480 -3.197 1.00 94.38 95 CYS A O 1
ATOM 770 N N . LEU A 1 96 ? -10.905 -0.102 -2.350 1.00 94.69 96 LEU A N 1
ATOM 771 C CA . LEU A 1 96 ? -11.497 1.161 -2.795 1.00 94.69 96 LEU A CA 1
ATOM 772 C C . LEU A 1 96 ? -10.865 1.711 -4.077 1.00 94.69 96 LEU A C 1
ATOM 774 O O . LEU A 1 96 ? -11.544 2.380 -4.851 1.00 94.69 96 LEU A O 1
ATOM 778 N N . HIS A 1 97 ? -9.566 1.476 -4.284 1.00 94.31 97 HIS A N 1
ATOM 779 C CA . HIS A 1 97 ? -8.820 1.966 -5.448 1.00 94.31 97 HIS A CA 1
ATOM 780 C C . HIS A 1 97 ? -7.602 1.083 -5.704 1.00 94.31 97 HIS A C 1
ATOM 782 O O . HIS A 1 97 ? -6.995 0.601 -4.748 1.00 94.31 97 HIS A O 1
ATOM 788 N N . GLU A 1 98 ? -7.219 0.891 -6.960 1.00 92.81 98 GLU A N 1
ATOM 789 C CA . GLU A 1 98 ? -6.044 0.101 -7.339 1.00 92.81 98 GLU A CA 1
ATOM 790 C C . GLU A 1 98 ? -5.343 0.686 -8.565 1.00 92.81 98 GLU A C 1
ATOM 792 O O . GLU A 1 98 ? -5.963 1.419 -9.340 1.00 92.81 98 GLU A O 1
ATOM 797 N N . ASN A 1 99 ? -4.051 0.391 -8.731 1.00 86.81 99 ASN A N 1
ATOM 798 C CA . ASN A 1 99 ? -3.377 0.672 -9.994 1.00 86.81 99 ASN A CA 1
ATOM 799 C C . ASN A 1 99 ? -3.732 -0.392 -11.046 1.00 86.81 99 ASN A C 1
ATOM 801 O O . ASN A 1 99 ? -3.833 -1.578 -10.733 1.00 86.81 99 ASN A O 1
ATOM 805 N N . MET A 1 100 ? -3.944 0.062 -12.287 1.00 65.62 100 MET A N 1
ATOM 806 C CA . MET A 1 100 ? -4.215 -0.756 -13.478 1.00 65.62 100 MET A CA 1
ATOM 807 C C . MET A 1 100 ? -3.091 -0.622 -14.496 1.00 65.62 100 MET A C 1
ATOM 809 O O . MET A 1 100 ? -2.753 0.542 -14.820 1.00 65.62 100 MET A O 1
#

pLDDT: mean 85.5, std 11.79, range [45.28, 96.44]

Organism: NCBI:txid1628085

Radius of gyration: 13.71 Å; chains: 1; bounding box: 28×45×27 Å

Foldseek 3Di:
DDDDDQDPLNVVLVVLQVPQAQFKKKKKAAPDLDFDPVLLVVLCVLCVVVVHHDPPDDDNGDIDIGTDDPVSQQVSQVVQLVHRMKIFMDRRSRTDDTRD